Protein AF-A0A1I7SER2-F1 (afdb_monomer_lite)

Radius of gyration: 19.83 Å; chains: 1; bounding box: 76×26×29 Å

Foldseek 3Di:
DDDDDDDDPPPDDPPDDQDAQLQPRHSPDHVLPDPVQPALQSVVVSLVVVCADQAPRHNDHLVPDPPQDAAPQDNPDRHHVSNDNPDDPVNSVVVSVVVVVVVVVVVD

pLDDT: mean 81.4, std 16.98, range [37.97, 95.88]

Structure (mmCIF, N/CA/C/O backbone):
data_AF-A0A1I7SER2-F1
#
_entry.id   AF-A0A1I7SER2-F1
#
loop_
_atom_site.group_PDB
_atom_site.id
_atom_site.type_symbol
_atom_site.label_atom_id
_atom_site.label_alt_id
_atom_site.label_comp_id
_atom_site.label_asym_id
_atom_site.label_entity_id
_atom_site.label_seq_id
_atom_site.pdbx_PDB_ins_code
_atom_site.Cartn_x
_atom_site.Cartn_y
_atom_site.Cartn_z
_atom_site.occupancy
_atom_site.B_iso_or_equiv
_atom_site.auth_seq_id
_atom_site.auth_comp_id
_atom_site.auth_asym_id
_atom_site.auth_atom_id
_atom_site.pdbx_PDB_model_num
ATOM 1 N N . MET A 1 1 ? -65.449 -13.751 -10.614 1.00 47.09 1 MET A N 1
ATOM 2 C CA . MET A 1 1 ? -64.210 -13.811 -11.412 1.00 47.09 1 MET A CA 1
ATOM 3 C C . MET A 1 1 ? -63.544 -12.458 -11.275 1.00 47.09 1 MET A C 1
ATOM 5 O O . MET A 1 1 ? -63.997 -11.523 -11.918 1.00 47.09 1 MET A O 1
ATOM 9 N N . SER A 1 2 ? -62.580 -12.325 -10.362 1.00 37.97 2 SER A N 1
ATOM 10 C CA . SER A 1 2 ? -61.979 -11.027 -10.044 1.00 37.97 2 SER A CA 1
ATOM 11 C C . SER A 1 2 ? -60.498 -11.175 -9.707 1.00 37.97 2 SER A C 1
ATOM 13 O O . SER A 1 2 ? -60.149 -11.940 -8.816 1.00 37.97 2 SER A O 1
ATOM 15 N N . ALA A 1 3 ? -59.705 -10.402 -10.453 1.00 41.44 3 ALA A N 1
ATOM 16 C CA . ALA A 1 3 ? -58.402 -9.806 -10.158 1.00 41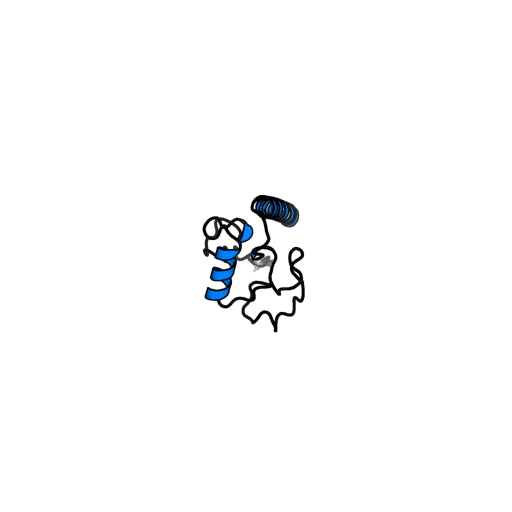.44 3 ALA A CA 1
ATOM 17 C C . ALA A 1 3 ? -57.260 -10.704 -9.642 1.00 41.44 3 ALA A C 1
ATOM 19 O O . ALA A 1 3 ? -57.178 -11.050 -8.467 1.00 41.44 3 ALA A O 1
ATOM 20 N N . VAL A 1 4 ? -56.303 -10.956 -10.540 1.00 43.97 4 VAL A N 1
ATOM 21 C CA . VAL A 1 4 ? -54.928 -11.354 -10.217 1.00 43.97 4 VAL A CA 1
ATOM 22 C C . VAL A 1 4 ? -54.183 -10.183 -9.568 1.00 43.97 4 VAL A C 1
ATOM 24 O O . VAL A 1 4 ? -54.184 -9.068 -10.088 1.00 43.97 4 VAL A O 1
ATOM 27 N N . ALA A 1 5 ? -53.557 -10.448 -8.425 1.00 43.72 5 ALA A N 1
ATOM 28 C CA . ALA A 1 5 ? -52.625 -9.557 -7.752 1.00 43.72 5 ALA A CA 1
ATOM 29 C C . ALA A 1 5 ? -51.197 -10.086 -7.934 1.00 43.72 5 ALA A C 1
ATOM 31 O O . ALA A 1 5 ? -50.973 -11.288 -7.813 1.00 43.72 5 ALA A O 1
ATOM 32 N N . GLY A 1 6 ? -50.254 -9.166 -8.144 1.00 40.41 6 GLY A N 1
ATOM 33 C CA . GLY A 1 6 ? -48.816 -9.409 -8.032 1.00 40.41 6 GLY A CA 1
ATOM 34 C C . GLY A 1 6 ? -48.094 -9.495 -9.374 1.00 40.41 6 GLY A C 1
ATOM 35 O O . GLY A 1 6 ? -48.293 -10.430 -10.133 1.00 40.41 6 GLY A O 1
ATOM 36 N N . ASP A 1 7 ? -47.227 -8.526 -9.656 1.00 38.47 7 ASP A N 1
ATOM 37 C CA . ASP A 1 7 ? -45.832 -8.723 -9.269 1.00 38.47 7 ASP A CA 1
ATOM 38 C C . ASP A 1 7 ? -45.125 -7.370 -9.119 1.00 38.47 7 ASP A C 1
ATOM 40 O O . ASP A 1 7 ? -45.213 -6.482 -9.969 1.00 38.47 7 ASP A O 1
ATOM 44 N N . HIS A 1 8 ? -44.491 -7.192 -7.962 1.00 46.53 8 HIS A N 1
ATOM 45 C CA . HIS A 1 8 ? -43.672 -6.036 -7.635 1.00 46.53 8 HIS A CA 1
ATOM 46 C C . HIS A 1 8 ? -42.358 -6.150 -8.408 1.00 46.53 8 HIS A C 1
ATOM 48 O O . HIS A 1 8 ? -41.587 -7.086 -8.212 1.00 46.53 8 HIS A O 1
ATOM 54 N N . GLN A 1 9 ? -42.072 -5.160 -9.247 1.00 47.28 9 GLN A N 1
ATOM 55 C CA . GLN A 1 9 ? -40.789 -5.031 -9.925 1.00 47.28 9 GLN A CA 1
ATOM 56 C C . GLN A 1 9 ? -39.665 -4.858 -8.888 1.00 47.28 9 GLN A C 1
ATOM 58 O O . GLN A 1 9 ? -39.497 -3.787 -8.301 1.00 47.28 9 GLN A O 1
ATOM 63 N N . VAL A 1 10 ? -38.887 -5.915 -8.648 1.00 48.31 10 VAL A N 1
ATOM 64 C CA . VAL A 1 10 ? -37.708 -5.868 -7.776 1.00 48.31 10 VAL A CA 1
ATOM 65 C C . VAL A 1 10 ? -36.578 -5.161 -8.529 1.00 48.31 10 VAL A C 1
ATOM 67 O O . VAL A 1 10 ? -35.786 -5.780 -9.235 1.00 48.31 10 VAL A O 1
ATOM 70 N N . ASN A 1 11 ? -36.498 -3.837 -8.398 1.00 45.50 11 ASN A N 1
ATOM 71 C CA . ASN A 1 11 ? -35.315 -3.069 -8.791 1.00 45.50 11 ASN A CA 1
ATOM 72 C C . ASN A 1 11 ? -34.200 -3.304 -7.757 1.00 45.50 11 ASN A C 1
ATOM 74 O O . ASN A 1 11 ? -33.956 -2.481 -6.874 1.00 45.50 11 ASN A O 1
ATOM 78 N N . GLY A 1 12 ? -33.548 -4.465 -7.840 1.00 45.59 12 GLY A N 1
ATOM 79 C CA . GLY A 1 12 ? -32.383 -4.799 -7.026 1.00 45.59 12 GLY A CA 1
ATOM 80 C C . GLY A 1 12 ? -31.173 -3.971 -7.453 1.00 45.59 12 GLY A C 1
ATOM 81 O O . GLY A 1 12 ? -30.576 -4.225 -8.498 1.00 45.59 12 GLY A O 1
ATOM 82 N N . LYS A 1 13 ? -30.789 -2.982 -6.637 1.00 46.38 13 LYS A N 1
ATOM 83 C CA . LYS A 1 13 ? -29.436 -2.408 -6.677 1.00 46.38 13 LYS A CA 1
ATOM 84 C C . LYS A 1 13 ? -28.435 -3.567 -6.508 1.00 46.38 13 LYS A C 1
ATOM 86 O O . LYS A 1 13 ? -28.697 -4.432 -5.672 1.00 46.38 13 LYS A O 1
ATOM 91 N N . PRO A 1 14 ? -27.329 -3.632 -7.272 1.00 49.47 14 PRO A N 1
ATOM 92 C CA . PRO A 1 14 ? -26.363 -4.717 -7.126 1.00 49.47 14 PRO A CA 1
ATOM 93 C C . PRO A 1 14 ? -25.852 -4.740 -5.682 1.00 49.47 14 PRO A C 1
ATOM 95 O O . PRO A 1 14 ? -25.352 -3.724 -5.202 1.00 49.47 14 PRO A O 1
ATOM 98 N N . GLU A 1 15 ? -26.020 -5.870 -4.987 1.00 47.56 15 GLU A N 1
ATOM 99 C CA . GLU A 1 15 ? -25.502 -6.068 -3.631 1.00 47.56 15 GLU A CA 1
ATOM 100 C C . GLU A 1 15 ? -24.013 -5.708 -3.600 1.00 47.56 15 GLU A C 1
ATOM 102 O O . GLU A 1 15 ? -23.174 -6.354 -4.239 1.00 47.56 15 GLU A O 1
ATOM 107 N N . GLU A 1 16 ? -23.672 -4.649 -2.867 1.00 56.94 16 GLU A N 1
ATOM 108 C CA . GLU A 1 16 ? -22.287 -4.270 -2.648 1.00 56.94 16 GLU A CA 1
ATOM 109 C C . GLU A 1 16 ? -21.608 -5.353 -1.810 1.00 56.94 16 GLU A C 1
ATOM 111 O O . GLU A 1 16 ? -21.737 -5.396 -0.589 1.00 56.94 16 GLU A O 1
ATOM 116 N N . ILE A 1 17 ? -20.868 -6.247 -2.470 1.00 51.66 17 ILE A N 1
ATOM 117 C CA . ILE A 1 17 ? -20.025 -7.237 -1.797 1.00 51.66 17 ILE A CA 1
ATOM 118 C C . ILE A 1 17 ? -19.124 -6.479 -0.809 1.00 51.66 17 ILE A C 1
ATOM 120 O O . ILE A 1 17 ? -18.281 -5.691 -1.263 1.00 51.66 17 ILE A O 1
ATOM 124 N N . PRO A 1 18 ? -19.228 -6.723 0.515 1.00 53.44 18 PRO A N 1
ATOM 125 C CA . PRO A 1 18 ? -18.385 -6.046 1.487 1.00 53.44 18 PRO A CA 1
ATOM 126 C C . PRO A 1 18 ? -16.925 -6.339 1.150 1.00 53.44 18 PRO A C 1
ATOM 128 O O . PRO A 1 18 ? -16.466 -7.488 1.228 1.00 53.44 18 PRO A O 1
ATOM 131 N N . LYS A 1 19 ? -16.193 -5.312 0.705 1.00 75.19 19 LYS A N 1
ATOM 132 C CA . LYS A 1 19 ? -14.807 -5.462 0.254 1.00 75.19 19 LYS A CA 1
ATOM 133 C C . LYS A 1 19 ? -13.943 -5.823 1.456 1.00 75.19 19 LYS A C 1
ATOM 135 O O . LYS A 1 19 ? -13.556 -4.957 2.233 1.00 75.19 19 LYS A O 1
ATOM 140 N N . LYS A 1 20 ? -13.623 -7.111 1.597 1.00 90.38 20 LYS A N 1
ATOM 141 C CA . LYS A 1 20 ? -12.642 -7.580 2.580 1.00 90.38 20 LYS A CA 1
ATOM 142 C C . LYS A 1 20 ? -11.286 -6.908 2.342 1.00 90.38 20 LYS A C 1
ATOM 144 O O . LYS A 1 20 ? -10.883 -6.689 1.198 1.00 90.38 20 LYS A O 1
ATOM 149 N N . CYS A 1 21 ? -10.566 -6.635 3.421 1.00 91.75 21 CYS A N 1
ATOM 150 C CA . CYS A 1 21 ? -9.195 -6.157 3.395 1.00 91.75 21 CYS A CA 1
ATOM 151 C C . CYS A 1 21 ? -8.321 -7.092 2.548 1.00 91.75 21 CYS A C 1
ATOM 153 O O . CYS A 1 21 ? -8.248 -8.297 2.789 1.00 91.75 21 CYS A O 1
ATOM 155 N N . LEU A 1 22 ? -7.617 -6.518 1.576 1.00 91.94 22 LEU A N 1
ATOM 156 C CA . LEU A 1 22 ? -6.737 -7.230 0.651 1.00 91.94 22 LEU A CA 1
ATOM 157 C C . LEU A 1 22 ? -5.625 -7.991 1.380 1.00 91.94 22 LEU A C 1
ATOM 159 O O . LEU A 1 22 ? -5.218 -9.070 0.958 1.00 91.94 22 LEU A O 1
ATOM 163 N N . PHE A 1 23 ? -5.118 -7.417 2.471 1.00 93.69 23 PHE A N 1
ATOM 164 C CA . PHE A 1 23 ? -3.918 -7.914 3.131 1.00 93.69 23 PHE A CA 1
ATOM 165 C C . PHE A 1 23 ? -4.238 -9.019 4.146 1.00 93.69 23 PHE A C 1
ATOM 167 O O . PHE A 1 23 ? -3.621 -10.088 4.107 1.00 93.69 23 PHE A O 1
ATOM 174 N N . CYS A 1 24 ? -5.230 -8.797 5.018 1.00 94.44 24 CYS A N 1
ATOM 175 C CA . CYS A 1 24 ? -5.579 -9.712 6.114 1.00 94.44 24 CYS A CA 1
ATOM 176 C C . CYS A 1 24 ? -6.928 -10.431 5.956 1.00 94.44 24 CYS A C 1
ATOM 178 O O . CYS A 1 24 ? -7.266 -11.249 6.804 1.00 94.44 24 CYS A O 1
ATOM 180 N N . SER A 1 25 ? -7.697 -10.147 4.899 1.00 92.44 25 SER A N 1
ATOM 181 C CA . SER A 1 25 ? -9.040 -10.704 4.651 1.00 92.44 25 SER A CA 1
ATOM 182 C C . SER A 1 25 ? -10.125 -10.355 5.682 1.00 92.44 25 SER A C 1
ATOM 184 O O . SER A 1 25 ? -11.239 -10.864 5.569 1.00 92.44 25 SER A O 1
ATOM 186 N N . SER A 1 26 ? -9.854 -9.462 6.642 1.00 93.06 26 SER A N 1
ATOM 187 C CA . SER A 1 26 ? -10.874 -8.937 7.563 1.00 93.06 26 SER A CA 1
ATOM 188 C C . SER A 1 26 ? -11.920 -8.097 6.826 1.00 93.06 26 SER A C 1
ATOM 190 O O . SER A 1 26 ? -11.604 -7.441 5.838 1.00 93.06 26 SER A O 1
ATOM 192 N N . ARG A 1 27 ? -13.160 -8.085 7.321 1.00 91.19 27 ARG A N 1
ATOM 193 C CA . ARG A 1 27 ? -14.240 -7.199 6.845 1.00 91.19 27 ARG A CA 1
ATOM 194 C C . ARG A 1 27 ? -14.451 -5.966 7.735 1.00 91.19 27 ARG A C 1
ATOM 196 O O . ARG A 1 27 ? -15.346 -5.184 7.463 1.00 91.19 27 ARG A O 1
ATOM 203 N N . GLN A 1 28 ? -13.655 -5.812 8.794 1.00 89.62 28 GLN A N 1
ATOM 204 C CA . GLN A 1 28 ? -13.841 -4.765 9.810 1.00 89.62 28 GLN A CA 1
ATOM 205 C C . GLN A 1 28 ? -13.137 -3.445 9.474 1.00 89.62 28 GLN A C 1
ATOM 207 O O . GLN A 1 28 ? -13.311 -2.462 10.178 1.00 89.62 28 GLN A O 1
ATOM 212 N N . HIS A 1 29 ? -12.291 -3.439 8.449 1.00 88.31 29 HIS A N 1
ATOM 213 C CA . HIS A 1 29 ? -11.541 -2.264 8.027 1.00 88.31 29 HIS A CA 1
ATOM 214 C C . HIS A 1 29 ? -11.222 -2.364 6.544 1.00 88.31 29 HIS A C 1
ATOM 216 O O . HIS A 1 29 ? -11.198 -3.455 5.956 1.00 88.31 29 HIS A O 1
ATOM 222 N N . HIS A 1 30 ? -10.888 -1.231 5.950 1.00 86.44 30 HIS A N 1
ATOM 223 C CA . HIS A 1 30 ? -10.409 -1.201 4.585 1.00 86.44 30 HIS A CA 1
ATOM 224 C C . HIS A 1 30 ? -8.906 -1.471 4.484 1.00 86.44 30 HIS A C 1
ATOM 226 O O . HIS A 1 30 ? -8.138 -1.215 5.405 1.00 86.44 30 HIS A O 1
ATOM 232 N N . SER A 1 31 ? -8.440 -1.938 3.322 1.00 87.94 31 SER A N 1
ATOM 233 C CA . SER A 1 31 ? -7.041 -2.344 3.115 1.00 87.94 31 SER A CA 1
ATOM 234 C C . SER A 1 31 ? -5.994 -1.292 3.525 1.00 87.94 31 SER A C 1
ATOM 236 O O . SER A 1 31 ? -4.911 -1.662 3.975 1.00 87.94 31 SER A O 1
ATOM 238 N N . TRP A 1 32 ? -6.274 0.009 3.394 1.00 83.62 32 TRP A N 1
ATOM 239 C CA . TRP A 1 32 ? -5.332 1.068 3.795 1.00 83.62 32 TRP A CA 1
ATOM 240 C C . TRP A 1 32 ? -5.170 1.198 5.325 1.00 83.62 32 TRP A C 1
ATOM 242 O O . TRP A 1 32 ? -4.073 1.549 5.775 1.00 83.62 32 TRP A O 1
ATOM 252 N N . GLU A 1 33 ? -6.181 0.803 6.104 1.00 87.06 33 GLU A N 1
ATOM 253 C CA . GLU A 1 33 ? -6.218 0.796 7.581 1.00 87.06 33 GLU A CA 1
ATOM 254 C C . GLU A 1 33 ? -5.728 -0.525 8.186 1.00 87.06 33 GLU A C 1
ATOM 256 O O . GLU A 1 33 ? -5.818 -0.748 9.390 1.00 87.06 33 GLU A O 1
ATOM 261 N N . CYS A 1 34 ? -5.218 -1.441 7.361 1.00 90.75 34 CYS A N 1
ATOM 262 C CA . CYS A 1 34 ? -4.769 -2.730 7.859 1.00 90.75 34 CYS A CA 1
ATOM 263 C C . CYS A 1 34 ? -3.576 -2.569 8.813 1.00 90.75 34 CYS A C 1
ATOM 265 O O . CYS A 1 34 ? -2.451 -2.349 8.367 1.00 90.75 34 CYS A O 1
ATOM 267 N N . PHE A 1 35 ? -3.823 -2.735 10.114 1.00 90.75 35 PHE A N 1
ATOM 268 C CA . PHE A 1 35 ? -2.787 -2.723 11.152 1.00 90.75 35 PHE A CA 1
ATOM 269 C C . PHE A 1 35 ? -1.933 -3.999 11.139 1.00 90.75 35 PHE A C 1
ATOM 271 O O . PHE A 1 35 ? -0.769 -3.981 11.511 1.00 90.75 35 PHE A O 1
ATOM 278 N N . ARG A 1 36 ? -2.479 -5.124 10.649 1.00 94.31 36 ARG A N 1
ATOM 279 C CA . ARG A 1 36 ? -1.730 -6.390 10.542 1.00 94.31 36 ARG A CA 1
ATOM 280 C C . ARG A 1 36 ? -0.560 -6.307 9.554 1.00 94.31 36 ARG A C 1
ATOM 282 O O . ARG A 1 36 ? 0.407 -7.050 9.686 1.00 94.31 36 ARG A O 1
ATOM 289 N N . TYR A 1 37 ? -0.683 -5.455 8.542 1.00 93.44 37 TYR A N 1
ATOM 290 C CA . TYR A 1 37 ? 0.361 -5.175 7.562 1.00 93.44 37 TYR A CA 1
ATOM 291 C C . TYR A 1 37 ? 0.553 -3.669 7.542 1.00 93.44 37 TYR A C 1
ATOM 293 O O . TYR A 1 37 ? 0.052 -2.980 6.656 1.00 93.44 37 TYR A O 1
ATOM 301 N N . GLU A 1 38 ? 1.198 -3.166 8.583 1.00 89.06 38 GLU A N 1
ATOM 302 C CA . GLU A 1 38 ? 1.317 -1.745 8.842 1.00 89.06 38 GLU A CA 1
ATOM 303 C C . GLU A 1 38 ? 2.285 -1.081 7.873 1.00 89.06 38 GLU A C 1
ATOM 305 O O . GLU A 1 38 ? 1.928 -0.076 7.265 1.00 89.06 38 GLU A O 1
ATOM 310 N N . THR A 1 39 ? 3.468 -1.656 7.664 1.00 90.25 39 THR A N 1
ATOM 311 C CA . THR A 1 39 ? 4.526 -0.983 6.902 1.00 90.25 39 THR A CA 1
ATOM 312 C C . THR A 1 39 ? 4.385 -1.194 5.390 1.00 90.25 39 THR A C 1
ATOM 314 O O . THR A 1 39 ? 3.842 -2.217 4.945 1.00 90.25 39 THR A O 1
ATOM 317 N N . PRO A 1 40 ? 4.923 -0.284 4.551 1.00 92.00 40 PRO A N 1
ATOM 318 C CA . PRO A 1 40 ? 4.925 -0.465 3.100 1.00 92.00 40 PRO A CA 1
ATOM 319 C C . PRO A 1 40 ? 5.617 -1.768 2.686 1.00 92.00 40 PRO A C 1
ATOM 321 O O . PRO A 1 40 ? 5.155 -2.457 1.778 1.00 92.00 40 PRO A O 1
ATOM 324 N N . TYR A 1 41 ? 6.677 -2.154 3.406 1.00 91.44 41 TYR A N 1
ATOM 325 C CA . TYR A 1 41 ? 7.396 -3.407 3.187 1.00 91.44 41 TYR A CA 1
AT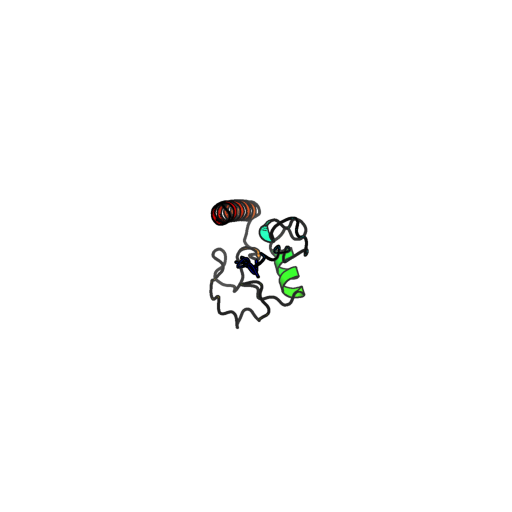OM 326 C C . TYR A 1 41 ? 6.524 -4.640 3.467 1.00 91.44 41 TYR A C 1
ATOM 328 O O . TYR A 1 41 ? 6.440 -5.539 2.631 1.00 91.44 41 TYR A O 1
ATOM 336 N N . GLN A 1 42 ? 5.817 -4.673 4.601 1.00 94.06 42 GLN A N 1
ATOM 337 C CA . GLN A 1 42 ? 4.906 -5.774 4.934 1.00 94.06 42 GLN A CA 1
ATOM 338 C C . GLN A 1 42 ? 3.801 -5.929 3.881 1.00 94.06 42 GLN A C 1
ATOM 340 O O . GLN A 1 42 ? 3.503 -7.045 3.444 1.00 94.06 42 GLN A O 1
ATOM 345 N N . LYS A 1 43 ? 3.222 -4.811 3.427 1.00 93.88 43 LYS A N 1
ATOM 346 C CA . LYS A 1 43 ? 2.219 -4.801 2.353 1.00 93.88 43 LYS A CA 1
ATOM 347 C C . LYS A 1 43 ? 2.807 -5.278 1.026 1.00 93.88 43 LYS A C 1
ATOM 349 O O . LYS A 1 43 ? 2.161 -6.064 0.335 1.00 93.88 43 LYS A O 1
ATOM 354 N N . PHE A 1 44 ? 4.026 -4.854 0.686 1.00 93.50 44 PHE A N 1
ATOM 355 C CA . PHE A 1 44 ? 4.724 -5.275 -0.530 1.00 93.50 44 PHE A CA 1
ATOM 356 C C . PHE A 1 44 ? 4.926 -6.793 -0.556 1.00 93.50 44 PHE A C 1
ATOM 358 O O . PHE A 1 44 ? 4.486 -7.459 -1.494 1.00 93.50 44 PHE A O 1
ATOM 365 N N . SER A 1 45 ? 5.504 -7.354 0.509 1.00 94.81 45 SER A N 1
ATOM 366 C CA . SER A 1 45 ? 5.711 -8.799 0.648 1.00 94.81 45 SER A CA 1
ATOM 367 C C . SER A 1 45 ? 4.391 -9.565 0.570 1.00 94.81 45 SER A C 1
ATOM 369 O O . SER A 1 45 ? 4.309 -10.605 -0.081 1.00 94.81 45 SER A O 1
ATOM 371 N N . ARG A 1 46 ? 3.317 -9.028 1.164 1.00 95.88 46 ARG A N 1
ATOM 372 C CA . ARG A 1 46 ? 1.991 -9.648 1.092 1.00 95.88 46 ARG A CA 1
ATOM 373 C C . ARG A 1 46 ? 1.430 -9.668 -0.331 1.00 95.88 46 ARG A C 1
ATOM 375 O O . ARG A 1 46 ? 0.907 -10.696 -0.744 1.00 95.88 46 ARG A O 1
ATOM 382 N N . VAL A 1 47 ? 1.556 -8.577 -1.082 1.00 94.75 47 VAL A N 1
ATOM 383 C CA . VAL A 1 47 ? 1.120 -8.483 -2.489 1.00 94.75 47 VAL A CA 1
ATOM 384 C C . VAL A 1 47 ? 1.886 -9.471 -3.367 1.00 94.75 47 VAL A C 1
ATOM 386 O O . VAL A 1 47 ? 1.272 -10.138 -4.197 1.00 94.75 47 VAL A O 1
ATOM 389 N N . GLN A 1 48 ? 3.193 -9.620 -3.129 1.00 94.00 48 GLN A N 1
ATOM 390 C CA . GLN A 1 48 ? 4.028 -10.609 -3.811 1.00 94.00 48 GLN A CA 1
ATOM 391 C C . GLN A 1 48 ? 3.556 -12.042 -3.529 1.00 94.00 48 GLN A C 1
ATOM 393 O O . GLN A 1 48 ? 3.363 -12.811 -4.465 1.00 94.00 48 GLN A O 1
ATOM 398 N N . ILE A 1 49 ? 3.316 -12.388 -2.258 1.00 95.25 49 ILE A N 1
ATOM 399 C CA . ILE A 1 49 ? 2.808 -13.713 -1.854 1.00 95.25 49 ILE A CA 1
ATOM 400 C C . ILE A 1 49 ? 1.435 -14.001 -2.476 1.00 95.25 49 ILE A C 1
ATOM 402 O O . ILE A 1 49 ? 1.156 -15.131 -2.860 1.00 95.25 49 ILE A O 1
ATOM 406 N N . LEU A 1 50 ? 0.575 -12.985 -2.582 1.00 93.94 50 LEU A N 1
ATOM 407 C CA . LEU A 1 50 ? -0.748 -13.110 -3.196 1.00 93.94 50 LEU A CA 1
ATOM 408 C C . LEU A 1 50 ? -0.704 -13.150 -4.736 1.00 93.94 50 LEU A C 1
ATOM 410 O O . LEU A 1 50 ? -1.752 -13.325 -5.353 1.00 93.94 50 LEU A O 1
ATOM 414 N N . GLY A 1 51 ? 0.464 -12.960 -5.361 1.00 94.50 51 GLY A N 1
ATOM 415 C CA . GLY A 1 51 ? 0.603 -12.945 -6.820 1.00 94.50 51 GLY A CA 1
ATOM 416 C C . GLY A 1 51 ? -0.143 -11.789 -7.492 1.00 94.50 51 GLY A C 1
ATOM 417 O O . GLY A 1 51 ? -0.644 -11.929 -8.607 1.00 94.50 51 GLY A O 1
ATOM 418 N N . LEU A 1 52 ? -0.271 -10.652 -6.804 1.00 94.56 52 LEU A N 1
ATOM 419 C CA . LEU A 1 52 ? -1.032 -9.505 -7.289 1.00 94.56 52 LEU A CA 1
ATOM 420 C C . LEU A 1 52 ? -0.128 -8.440 -7.903 1.00 94.56 52 LEU A C 1
ATOM 422 O O . LEU A 1 52 ? 1.005 -8.217 -7.481 1.00 94.56 52 LEU A O 1
ATOM 426 N N . CYS A 1 53 ? -0.679 -7.706 -8.864 1.00 94.06 53 CYS A N 1
ATOM 427 C CA . CYS A 1 53 ? -0.013 -6.572 -9.473 1.00 94.06 53 CYS A CA 1
ATOM 428 C C . CYS A 1 53 ? 0.296 -5.491 -8.433 1.00 94.06 53 CYS A C 1
ATOM 430 O O . CYS A 1 53 ? -0.605 -4.962 -7.777 1.00 94.06 53 CYS A O 1
ATOM 432 N N . PHE A 1 54 ? 1.557 -5.070 -8.366 1.00 93.00 54 PHE A N 1
ATOM 433 C CA . PHE A 1 54 ? 2.009 -4.036 -7.437 1.00 93.00 54 PHE A CA 1
ATOM 434 C C . PHE A 1 54 ? 1.409 -2.648 -7.694 1.00 93.00 54 PHE A C 1
ATOM 436 O O . PHE A 1 54 ? 1.507 -1.794 -6.819 1.00 93.00 54 PHE A O 1
ATOM 443 N N . ARG A 1 55 ? 0.798 -2.396 -8.863 1.00 92.19 55 ARG A N 1
ATOM 444 C CA . ARG A 1 55 ? 0.189 -1.098 -9.213 1.00 92.19 55 ARG A CA 1
ATOM 445 C C . ARG A 1 55 ? -1.295 -1.000 -8.874 1.00 92.19 55 ARG A C 1
ATOM 447 O O . ARG A 1 55 ? -1.752 0.065 -8.476 1.00 92.19 55 ARG A O 1
ATOM 454 N N . CYS A 1 56 ? -2.048 -2.080 -9.072 1.00 91.75 56 CYS A N 1
ATOM 455 C CA . CYS A 1 56 ? -3.513 -2.050 -8.981 1.00 91.75 56 CYS A CA 1
ATOM 456 C C . CYS A 1 56 ? -4.121 -3.177 -8.138 1.00 91.75 56 CYS A C 1
ATOM 458 O O . CYS A 1 56 ? -5.343 -3.242 -8.008 1.00 91.75 56 CYS A O 1
ATOM 460 N N . PHE A 1 57 ? -3.292 -4.064 -7.580 1.00 92.62 57 PHE A N 1
ATOM 461 C CA . PHE A 1 57 ? -3.712 -5.173 -6.725 1.00 92.62 57 PHE A CA 1
ATOM 462 C C . PHE A 1 57 ? -4.675 -6.174 -7.387 1.00 92.62 57 PHE A C 1
ATOM 464 O O . PHE A 1 57 ? -5.514 -6.776 -6.718 1.00 92.62 57 PHE A O 1
ATOM 471 N N . ARG A 1 58 ? -4.564 -6.363 -8.708 1.00 93.25 58 ARG A N 1
ATOM 472 C CA . ARG A 1 58 ? -5.316 -7.368 -9.479 1.00 93.25 58 ARG A CA 1
ATOM 473 C C . ARG A 1 58 ? -4.398 -8.491 -9.984 1.00 93.25 58 ARG A C 1
ATOM 475 O O . ARG A 1 58 ? -3.190 -8.266 -10.046 1.00 93.25 58 ARG A O 1
ATOM 482 N N . PRO A 1 59 ? -4.933 -9.670 -10.352 1.00 94.44 59 PRO A N 1
ATOM 483 C CA . PRO A 1 59 ? -4.125 -10.788 -10.844 1.00 94.44 59 PRO A CA 1
ATOM 484 C C . PRO A 1 59 ? -3.546 -10.492 -12.237 1.00 94.44 59 PRO A C 1
ATOM 486 O O . PRO A 1 59 ? -4.245 -10.606 -13.238 1.00 94.44 59 PRO A O 1
ATOM 489 N N . HIS A 1 60 ? -2.297 -10.027 -12.283 1.00 93.94 60 HIS A N 1
ATOM 490 C CA . HIS A 1 60 ? -1.434 -9.897 -13.466 1.00 93.94 60 HIS A CA 1
ATOM 491 C C . HIS A 1 60 ? -0.061 -9.365 -13.029 1.00 93.94 60 HIS A C 1
ATOM 493 O O . HIS A 1 60 ? 0.113 -8.892 -11.901 1.00 93.94 60 HIS A O 1
ATOM 499 N N . LEU A 1 61 ? 0.923 -9.389 -13.928 1.00 90.31 61 LEU A N 1
ATOM 500 C CA . LEU A 1 61 ? 2.240 -8.810 -13.670 1.00 90.31 61 LEU A CA 1
ATOM 501 C C . LEU A 1 61 ? 2.221 -7.293 -13.872 1.00 90.31 61 LEU A C 1
ATOM 503 O O . LEU A 1 61 ? 1.554 -6.777 -14.760 1.00 90.31 61 LEU A O 1
ATOM 507 N N . ALA A 1 62 ? 3.033 -6.554 -13.113 1.00 89.12 62 ALA A N 1
ATOM 508 C CA . ALA A 1 62 ? 3.081 -5.088 -13.203 1.00 89.12 62 ALA A CA 1
ATOM 509 C C . A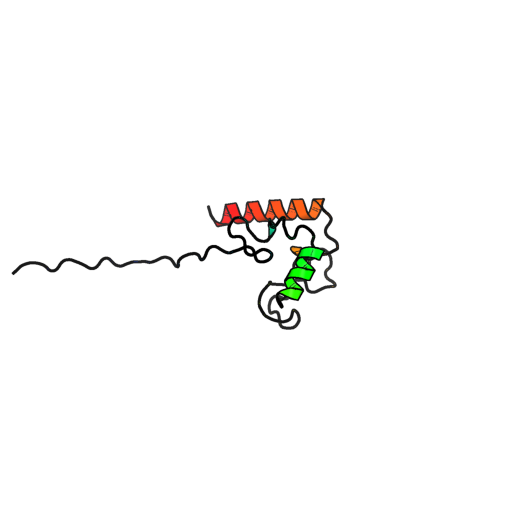LA A 1 62 ? 3.474 -4.536 -14.592 1.00 89.12 62 ALA A C 1
ATOM 511 O O . ALA A 1 62 ? 3.192 -3.368 -14.869 1.00 89.12 62 ALA A O 1
ATOM 512 N N . ARG A 1 63 ? 4.121 -5.355 -15.436 1.00 88.00 63 ARG A N 1
ATOM 513 C CA . ARG A 1 63 ? 4.461 -5.042 -16.836 1.00 88.00 63 ARG A CA 1
ATOM 514 C C . ARG A 1 63 ? 3.262 -5.122 -17.789 1.00 88.00 63 ARG A C 1
ATOM 516 O O . ARG A 1 63 ? 3.252 -4.412 -18.780 1.00 88.00 63 ARG A O 1
ATOM 523 N N . ASP A 1 64 ? 2.257 -5.923 -17.437 1.00 91.88 64 ASP A N 1
ATOM 524 C CA . ASP A 1 64 ? 1.028 -6.135 -18.213 1.00 91.88 64 ASP A CA 1
ATOM 525 C C . ASP A 1 64 ? -0.125 -5.265 -17.674 1.00 91.88 64 ASP A C 1
ATOM 527 O O . ASP A 1 64 ? -1.277 -5.390 -18.083 1.00 91.88 64 ASP A O 1
ATOM 531 N N . CYS A 1 65 ? 0.160 -4.409 -16.686 1.00 93.19 65 CYS A N 1
ATOM 532 C CA . CYS A 1 65 ? -0.852 -3.609 -16.019 1.00 93.19 65 CYS A CA 1
ATOM 533 C C . CYS A 1 65 ? -1.271 -2.430 -16.906 1.00 93.19 65 CYS A C 1
ATOM 535 O O . CYS A 1 65 ? -0.425 -1.574 -17.155 1.00 93.19 65 CYS A O 1
ATOM 537 N N . PRO A 1 66 ? -2.561 -2.286 -17.271 1.00 92.19 66 PRO A N 1
ATOM 538 C CA . PRO A 1 66 ? -3.039 -1.141 -18.052 1.00 92.19 66 PRO A CA 1
ATOM 539 C C . PRO A 1 66 ? -2.983 0.170 -17.257 1.00 92.19 66 PRO A C 1
ATOM 541 O O . PRO A 1 66 ? -3.012 1.262 -17.820 1.00 92.19 66 PRO A O 1
ATOM 544 N N . ASN A 1 67 ? -2.871 0.087 -15.926 1.00 87.62 67 ASN A N 1
ATOM 545 C CA . ASN A 1 67 ? -2.634 1.252 -15.092 1.00 87.62 67 ASN A CA 1
ATOM 546 C C . ASN A 1 67 ? -1.136 1.582 -15.073 1.00 87.62 67 ASN A C 1
ATOM 548 O O . ASN A 1 67 ? -0.364 1.007 -14.306 1.00 87.62 67 ASN A O 1
ATOM 552 N N . HIS A 1 68 ? -0.734 2.549 -15.894 1.00 84.31 68 HIS A N 1
ATOM 553 C CA . HIS A 1 68 ? 0.665 2.960 -16.023 1.00 84.31 68 HIS A CA 1
ATOM 554 C C . HIS A 1 68 ? 1.072 4.016 -14.982 1.00 84.31 68 HIS A C 1
ATOM 556 O O . HIS A 1 68 ? 2.211 4.493 -15.011 1.00 84.31 68 HIS A O 1
ATOM 562 N N . THR A 1 69 ? 0.182 4.348 -14.035 1.00 83.44 69 THR A N 1
ATOM 563 C CA . THR A 1 69 ? 0.437 5.341 -12.984 1.00 83.44 69 THR A CA 1
ATOM 564 C C . THR A 1 69 ? 1.722 4.994 -12.250 1.00 83.44 69 THR A C 1
ATOM 566 O O . THR A 1 69 ? 1.922 3.868 -11.775 1.00 83.44 69 THR A O 1
ATOM 569 N N . LYS A 1 70 ? 2.631 5.965 -12.215 1.00 84.12 70 LYS A N 1
ATOM 570 C CA . LYS A 1 70 ? 3.890 5.872 -11.484 1.00 84.12 70 LYS A CA 1
ATOM 571 C C . LYS A 1 70 ? 3.652 6.283 -10.037 1.00 84.12 70 LYS A C 1
ATOM 573 O O . LYS A 1 70 ? 2.789 7.111 -9.752 1.00 84.12 70 LYS A O 1
ATOM 578 N N . CYS A 1 71 ? 4.444 5.728 -9.128 1.00 88.31 71 CYS A N 1
ATOM 579 C CA . CYS A 1 71 ? 4.451 6.204 -7.754 1.00 88.31 71 CYS A CA 1
ATOM 580 C C . CYS A 1 71 ? 4.896 7.673 -7.718 1.00 88.31 71 CYS A C 1
ATOM 582 O O . CYS A 1 71 ? 5.936 8.020 -8.278 1.00 88.31 71 CYS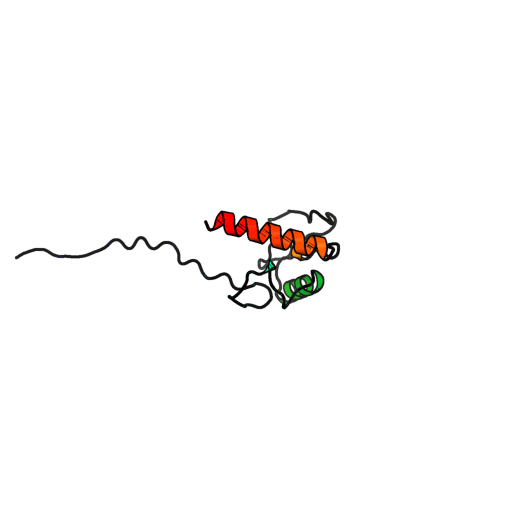 A O 1
ATOM 584 N N . GLN A 1 72 ? 4.129 8.517 -7.027 1.00 84.94 72 GLN A N 1
ATOM 585 C CA . GLN A 1 72 ? 4.413 9.950 -6.901 1.00 84.94 72 GLN A CA 1
ATOM 586 C C . GLN A 1 72 ? 5.679 10.242 -6.075 1.00 84.94 72 GLN A C 1
ATOM 588 O O . GLN A 1 72 ? 6.291 11.289 -6.249 1.00 84.94 72 GLN A O 1
ATOM 593 N N . ARG A 1 73 ? 6.107 9.319 -5.198 1.00 86.38 73 ARG A N 1
ATOM 594 C CA . ARG A 1 73 ? 7.295 9.492 -4.332 1.00 86.38 73 ARG A CA 1
ATOM 595 C C . ARG A 1 73 ? 8.571 8.878 -4.906 1.00 86.38 73 ARG A C 1
ATOM 597 O O . ARG A 1 73 ? 9.669 9.362 -4.645 1.00 86.38 73 ARG A O 1
ATOM 604 N N . CYS A 1 74 ? 8.457 7.813 -5.697 1.00 86.19 74 CYS A N 1
ATOM 605 C CA . CYS A 1 74 ? 9.586 7.271 -6.454 1.00 86.19 74 CYS A CA 1
ATOM 606 C C . CYS A 1 74 ? 9.140 6.814 -7.851 1.00 86.19 74 CYS A C 1
ATOM 608 O O . CYS A 1 74 ? 8.794 5.646 -8.051 1.00 86.19 74 CYS A O 1
ATOM 610 N N . PRO A 1 75 ? 9.188 7.716 -8.850 1.00 77.00 75 PRO A N 1
ATOM 611 C CA . PRO A 1 75 ? 8.676 7.446 -10.195 1.00 77.00 75 PRO A CA 1
ATOM 612 C C . PRO A 1 75 ? 9.498 6.402 -10.965 1.00 77.00 75 PRO A C 1
ATOM 614 O O . PRO A 1 75 ? 9.121 6.005 -12.066 1.00 77.00 75 PRO A O 1
ATOM 617 N N . THR A 1 76 ? 10.609 5.942 -10.389 1.00 78.94 76 THR A N 1
ATOM 618 C CA . THR A 1 76 ? 11.501 4.932 -10.960 1.00 78.94 76 THR A CA 1
ATOM 619 C C . THR A 1 76 ? 10.928 3.520 -10.905 1.00 78.94 76 THR A C 1
ATOM 621 O O . THR A 1 76 ? 11.375 2.666 -11.667 1.00 78.94 76 THR A O 1
ATOM 624 N N . ARG A 1 77 ? 9.950 3.240 -10.028 1.00 78.12 77 ARG A N 1
ATOM 625 C CA . ARG A 1 77 ? 9.382 1.892 -9.871 1.00 78.12 77 ARG A CA 1
ATOM 626 C C . ARG A 1 77 ? 7.872 1.839 -10.066 1.00 78.12 77 ARG A C 1
ATOM 628 O O . ARG A 1 77 ? 7.115 2.700 -9.627 1.00 78.12 77 ARG A O 1
ATOM 635 N N . ALA A 1 78 ? 7.445 0.733 -10.661 1.00 84.94 78 ALA A N 1
ATOM 636 C CA . ALA A 1 78 ? 6.073 0.371 -10.978 1.00 84.94 78 ALA A CA 1
ATOM 637 C C . ALA A 1 78 ? 5.307 -0.176 -9.756 1.00 84.94 78 ALA A C 1
ATOM 639 O O . ALA A 1 78 ? 5.164 -1.388 -9.613 1.00 84.94 78 ALA A O 1
ATOM 640 N N . HIS A 1 79 ? 4.828 0.691 -8.863 1.00 91.44 79 HIS A N 1
ATOM 641 C CA . HIS A 1 79 ? 4.055 0.273 -7.686 1.00 91.44 79 HIS A CA 1
ATOM 642 C C . HIS A 1 79 ? 3.036 1.331 -7.249 1.00 91.44 79 HIS A C 1
ATOM 644 O O . HIS A 1 79 ? 3.158 2.512 -7.573 1.00 91.44 79 HIS A O 1
ATOM 650 N N . HIS A 1 80 ? 2.035 0.881 -6.499 1.00 91.19 80 HIS A N 1
ATOM 651 C CA . HIS A 1 80 ? 1.051 1.708 -5.823 1.00 91.19 80 HIS A CA 1
ATOM 652 C C . HIS A 1 80 ? 1.694 2.423 -4.630 1.00 91.19 80 HIS A C 1
ATOM 654 O O . HIS A 1 80 ? 2.520 1.832 -3.936 1.00 91.19 80 HIS A O 1
ATOM 660 N N . ILE A 1 81 ? 1.270 3.659 -4.341 1.00 89.56 81 ILE A N 1
ATOM 661 C CA . ILE A 1 81 ? 1.845 4.499 -3.275 1.00 89.56 81 ILE A CA 1
ATOM 662 C C . ILE A 1 81 ? 1.909 3.779 -1.916 1.00 89.56 81 ILE A C 1
ATOM 664 O O . ILE A 1 81 ? 2.923 3.849 -1.241 1.00 89.56 81 ILE A O 1
ATOM 668 N N . LEU A 1 82 ? 0.895 2.974 -1.575 1.00 88.62 82 LEU A N 1
ATOM 669 C CA . LEU A 1 82 ? 0.843 2.166 -0.340 1.00 88.62 82 LEU A CA 1
ATOM 670 C C . LEU A 1 82 ? 1.990 1.154 -0.167 1.00 88.62 82 LEU A C 1
ATOM 672 O O . LEU A 1 82 ? 2.162 0.628 0.929 1.00 88.62 82 LEU A O 1
ATOM 676 N N . LEU A 1 83 ? 2.718 0.833 -1.237 1.00 91.56 83 LEU A N 1
ATOM 677 C CA . LEU A 1 83 ? 3.861 -0.080 -1.206 1.00 91.56 83 LEU A CA 1
ATOM 678 C C . LEU A 1 83 ? 5.205 0.656 -1.278 1.00 91.56 83 LEU A C 1
ATOM 680 O O . LEU A 1 83 ? 6.247 0.013 -1.383 1.00 91.56 83 LEU A O 1
ATOM 684 N N . CYS A 1 84 ? 5.194 1.989 -1.314 1.00 92.50 84 CYS A N 1
ATOM 685 C CA . CYS A 1 84 ? 6.393 2.781 -1.532 1.00 92.50 84 CYS A CA 1
ATOM 686 C C . CYS A 1 84 ? 7.309 2.711 -0.302 1.00 92.50 84 CYS A C 1
ATOM 688 O O . CYS A 1 84 ? 6.930 3.208 0.757 1.00 92.50 84 CYS A O 1
ATOM 690 N N . PRO A 1 85 ? 8.538 2.175 -0.424 1.00 88.56 85 PRO A N 1
ATOM 691 C CA . PRO A 1 85 ? 9.466 2.068 0.703 1.00 88.56 85 PRO A CA 1
ATOM 692 C C . PRO A 1 85 ? 10.065 3.417 1.121 1.00 88.56 85 PRO A C 1
ATOM 694 O O . PRO A 1 85 ? 10.806 3.474 2.091 1.00 88.56 85 PRO A O 1
ATOM 697 N N . ARG A 1 86 ? 9.796 4.491 0.366 1.00 89.94 86 ARG A N 1
ATOM 698 C CA . ARG A 1 86 ? 10.245 5.854 0.685 1.00 89.94 86 ARG A CA 1
ATOM 699 C C . ARG A 1 86 ? 9.204 6.673 1.442 1.00 89.94 86 ARG A C 1
ATOM 701 O O . ARG A 1 86 ? 9.453 7.849 1.664 1.00 89.94 86 ARG A O 1
ATOM 708 N N . LEU A 1 87 ? 8.043 6.093 1.747 1.00 87.88 87 LEU A N 1
ATOM 709 C CA . LEU A 1 87 ? 7.077 6.764 2.605 1.00 87.88 87 LEU A CA 1
ATOM 710 C C . LEU A 1 87 ? 7.599 6.776 4.034 1.00 87.88 87 LEU A C 1
ATOM 712 O O . LEU A 1 87 ? 7.944 5.720 4.566 1.00 87.88 87 LEU A O 1
ATOM 716 N N . THR A 1 88 ? 7.631 7.959 4.635 1.00 88.94 88 THR A N 1
ATOM 717 C CA . THR A 1 88 ? 7.794 8.085 6.083 1.00 88.94 88 THR A CA 1
ATOM 718 C C . THR A 1 88 ? 6.507 7.669 6.798 1.00 88.94 88 THR A C 1
ATOM 720 O O . THR A 1 88 ? 5.443 7.547 6.182 1.00 88.94 88 THR A O 1
ATOM 723 N N . GLU A 1 89 ? 6.591 7.456 8.109 1.00 87.31 89 GLU A N 1
ATOM 724 C CA . GLU A 1 89 ? 5.418 7.157 8.935 1.00 87.31 89 GLU A CA 1
ATOM 725 C C . GLU A 1 89 ? 4.397 8.305 8.899 1.00 87.31 89 GLU A C 1
ATOM 727 O O . GLU A 1 89 ? 3.212 8.054 8.678 1.00 87.31 89 GLU A O 1
ATOM 732 N N . ASP A 1 90 ? 4.858 9.558 8.983 1.00 90.00 90 ASP A N 1
ATOM 733 C CA . ASP A 1 90 ? 4.004 10.753 8.897 1.00 90.00 90 ASP A CA 1
ATOM 734 C C . ASP A 1 90 ? 3.299 10.875 7.539 1.00 90.00 90 ASP A C 1
ATOM 736 O O . ASP A 1 90 ? 2.098 11.156 7.459 1.00 90.00 90 ASP A O 1
ATOM 740 N N . GLU A 1 91 ? 4.023 10.625 6.443 1.00 89.12 91 GLU A N 1
ATOM 741 C CA . GLU A 1 91 ? 3.441 10.619 5.099 1.00 89.12 91 GLU A CA 1
ATOM 742 C C . GLU A 1 91 ? 2.411 9.496 4.959 1.00 89.12 91 GLU A C 1
ATOM 744 O O . GLU A 1 91 ? 1.351 9.673 4.354 1.00 89.12 91 GLU A O 1
ATOM 749 N N . GLN A 1 92 ? 2.701 8.330 5.534 1.00 86.69 92 GLN A N 1
ATOM 750 C CA . GLN A 1 92 ? 1.785 7.204 5.526 1.00 86.69 92 GLN A CA 1
ATOM 751 C C . GLN A 1 92 ? 0.515 7.492 6.341 1.00 86.69 92 GLN A C 1
ATOM 753 O O . GLN A 1 92 ? -0.577 7.127 5.894 1.00 86.69 92 GLN A O 1
ATOM 758 N N . ALA A 1 93 ? 0.635 8.149 7.495 1.00 88.12 93 ALA A N 1
ATOM 759 C CA . ALA A 1 93 ? -0.494 8.599 8.303 1.00 88.12 93 ALA A CA 1
ATOM 760 C C . ALA A 1 93 ? -1.353 9.622 7.540 1.00 88.12 93 ALA A C 1
ATOM 762 O O . ALA A 1 93 ? -2.558 9.419 7.389 1.00 88.12 93 ALA A O 1
ATOM 763 N N . SER A 1 94 ? -0.720 10.633 6.941 1.00 89.81 94 SER A N 1
ATOM 764 C CA . SER A 1 94 ? -1.394 11.680 6.157 1.00 89.81 94 SER A CA 1
ATOM 765 C C . SER A 1 94 ? -2.157 11.110 4.954 1.00 89.81 94 SER A C 1
ATOM 767 O O . SER A 1 94 ? -3.289 11.503 4.657 1.00 89.81 94 SER A O 1
ATOM 769 N N . LEU A 1 95 ? -1.564 10.136 4.252 1.00 86.12 95 LEU A N 1
ATOM 770 C CA . LEU A 1 95 ? -2.228 9.443 3.147 1.00 86.12 95 LEU A CA 1
ATOM 771 C C . LEU A 1 95 ? -3.431 8.633 3.631 1.00 86.12 95 LEU A C 1
ATOM 773 O O . LEU A 1 95 ? -4.475 8.670 2.982 1.00 86.12 95 LEU A O 1
ATOM 777 N N . ARG A 1 96 ? -3.304 7.905 4.750 1.00 85.06 96 ARG A N 1
ATOM 778 C CA . ARG A 1 96 ? -4.419 7.152 5.348 1.00 85.06 96 ARG A CA 1
ATOM 779 C C . ARG A 1 96 ? -5.592 8.076 5.673 1.00 85.06 96 ARG A C 1
ATOM 781 O O . ARG A 1 96 ? -6.710 7.772 5.269 1.00 85.06 96 ARG A O 1
ATOM 788 N N . GLU A 1 97 ? -5.330 9.208 6.320 1.00 89.38 97 GLU A N 1
ATOM 789 C CA . GLU A 1 97 ? -6.350 10.210 6.643 1.00 89.38 97 GLU A CA 1
ATOM 790 C C . GLU A 1 97 ? -7.022 10.764 5.379 1.00 89.38 97 GLU A C 1
ATOM 792 O O . GLU A 1 97 ? -8.249 10.765 5.267 1.00 89.38 97 GLU A O 1
ATOM 797 N N . TH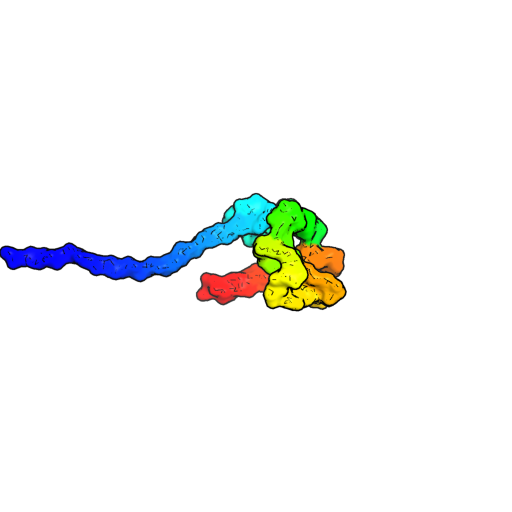R A 1 98 ? -6.222 11.140 4.376 1.00 88.56 98 THR A N 1
ATOM 798 C CA . THR A 1 98 ? -6.734 11.648 3.094 1.00 88.56 98 THR A CA 1
ATOM 799 C C . THR A 1 98 ? -7.639 10.627 2.404 1.00 88.56 98 THR A C 1
ATOM 801 O O . THR A 1 98 ? -8.719 10.979 1.930 1.00 88.56 98 THR A O 1
ATOM 804 N N . PHE A 1 99 ? -7.224 9.356 2.347 1.00 84.94 99 PHE A N 1
ATOM 805 C CA . PHE A 1 99 ? -8.047 8.293 1.770 1.00 84.94 99 PHE A CA 1
ATOM 806 C C . PHE A 1 99 ? -9.347 8.102 2.550 1.00 84.94 99 PHE A C 1
ATOM 808 O O . PHE A 1 99 ? -10.399 8.026 1.920 1.00 84.94 99 PHE A O 1
ATOM 815 N N . ASN A 1 100 ? -9.289 8.070 3.884 1.00 84.94 100 ASN A N 1
ATOM 816 C CA . ASN A 1 100 ? -10.470 7.930 4.736 1.00 84.94 100 ASN A CA 1
ATOM 817 C C . ASN A 1 100 ? -11.500 9.032 4.452 1.00 84.94 100 ASN A C 1
ATOM 819 O O . ASN A 1 100 ? -12.667 8.718 4.218 1.00 84.94 100 ASN A O 1
ATOM 823 N N . ARG A 1 101 ? -11.062 10.293 4.348 1.00 88.50 101 ARG A N 1
ATOM 824 C CA . ARG A 1 101 ? -11.939 11.417 3.992 1.00 88.50 101 ARG A CA 1
ATOM 825 C C . ARG A 1 101 ? -12.573 11.256 2.606 1.00 88.50 101 ARG A C 1
ATOM 827 O O . ARG A 1 101 ? -13.787 11.346 2.476 1.00 88.50 101 ARG A O 1
ATOM 834 N N . LEU A 1 102 ? -11.775 10.945 1.579 1.00 86.06 102 LEU A N 1
ATOM 835 C CA . LEU A 1 102 ? -12.269 10.782 0.199 1.00 86.06 102 LEU A CA 1
ATOM 836 C C . LEU A 1 102 ? -13.310 9.667 0.052 1.00 86.06 102 LEU A C 1
ATOM 838 O O . LEU A 1 102 ? -14.104 9.658 -0.887 1.00 86.06 102 LEU A O 1
ATOM 842 N N . LEU A 1 103 ? -13.261 8.669 0.926 1.00 79.94 103 LEU A N 1
ATOM 843 C CA . LEU A 1 103 ? -14.221 7.577 0.904 1.00 79.94 103 LEU A CA 1
ATOM 844 C C . LEU A 1 103 ? -15.482 7.938 1.658 1.00 79.94 103 LEU A C 1
ATOM 846 O O . LEU A 1 103 ? -16.556 7.636 1.155 1.00 79.94 103 LEU A O 1
ATOM 850 N N . GLN A 1 104 ? -15.364 8.623 2.794 1.00 81.12 104 GLN A N 1
ATOM 851 C CA . GLN A 1 104 ? -16.521 9.199 3.475 1.00 81.12 104 GLN A CA 1
ATOM 852 C C . GLN A 1 104 ? -17.309 10.107 2.520 1.00 81.12 104 GLN A C 1
ATOM 854 O O . GLN A 1 104 ? -18.510 9.929 2.390 1.00 81.12 104 GLN A O 1
ATOM 859 N N . GLU A 1 105 ? -16.633 10.971 1.757 1.00 83.56 105 GLU A N 1
ATOM 860 C CA . GLU A 1 105 ? -17.255 11.829 0.732 1.00 83.56 105 GLU A CA 1
ATOM 861 C C . GLU A 1 105 ? -17.881 11.058 -0.442 1.00 83.56 105 GLU A C 1
ATOM 863 O O . GLU A 1 105 ? -18.772 11.569 -1.107 1.00 83.56 105 GLU A O 1
ATOM 868 N N . ARG A 1 106 ? -17.400 9.848 -0.756 1.00 72.81 106 ARG A N 1
ATOM 869 C CA . ARG A 1 106 ? -17.920 9.041 -1.874 1.00 72.81 106 ARG A CA 1
ATOM 870 C C . ARG A 1 106 ? -19.157 8.225 -1.494 1.00 72.81 106 ARG A C 1
ATOM 872 O O . ARG A 1 106 ? -19.922 7.856 -2.381 1.00 72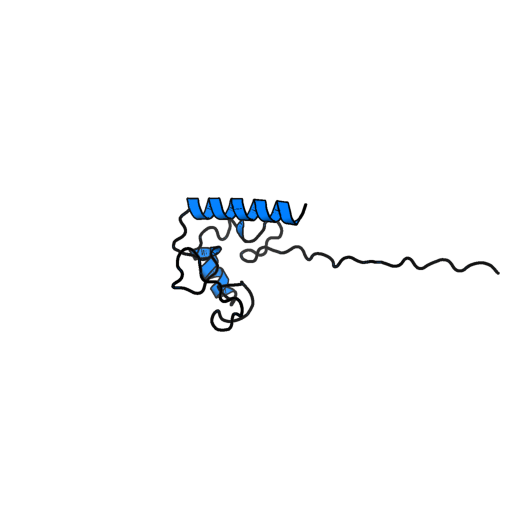.81 106 ARG A O 1
ATOM 879 N N . TYR A 1 107 ? -19.288 7.864 -0.221 1.00 63.00 107 TYR A N 1
ATOM 880 C CA . TYR A 1 107 ? -20.366 7.006 0.281 1.00 63.00 107 TYR A CA 1
ATOM 881 C C . TYR A 1 107 ? -21.442 7.778 1.071 1.00 63.00 107 TYR A C 1
ATOM 883 O O . TYR A 1 107 ? -22.384 7.148 1.552 1.00 63.00 107 TYR A O 1
ATOM 891 N N . HIS A 1 108 ? -21.326 9.107 1.175 1.00 51.78 108 HIS A N 1
ATOM 892 C CA . HIS A 1 108 ? -22.369 10.033 1.633 1.00 51.78 108 HIS A CA 1
ATOM 893 C C . HIS A 1 108 ? -22.876 10.883 0.467 1.00 51.78 108 HIS A C 1
ATOM 895 O O . HIS A 1 108 ? -24.091 11.180 0.466 1.00 51.78 108 HIS A O 1
#

Secondary structure (DSSP, 8-state):
---------------------TTT--SSS-GGG-STT-SHHHHHHHHHHTT--TTTSSSS-TTS-S--PPPSS-TTS---GGG-TT--HHHHHHHHHHHHHHHHHHH-

Sequence (108 aa):
MSAVAGDHQVNGKPEEIPKKCLFCSSRQHHSWECFRYETPYQKFSRVQILGLCFRCFRPHLARDCPNHTKCQRCPTRAHHILLCPRLTEDEQASLRETFNRLLQERYH

Organism: Bursaphelenchus xylophilus (NCBI:txid6326)